Protein AF-A0A7V8XE51-F1 (afdb_monomer_lite)

Structure (mmCIF, N/CA/C/O backbone):
data_AF-A0A7V8XE51-F1
#
_entry.id   AF-A0A7V8XE51-F1
#
loop_
_atom_site.group_PDB
_atom_site.id
_atom_site.type_symbol
_atom_site.label_atom_id
_atom_site.label_alt_id
_atom_site.label_comp_id
_atom_site.label_asym_id
_atom_site.label_entity_id
_atom_site.label_seq_id
_atom_site.pdbx_PDB_ins_code
_atom_site.Cartn_x
_atom_site.Cartn_y
_atom_site.Cartn_z
_atom_site.occupancy
_atom_site.B_iso_or_equiv
_atom_site.auth_seq_id
_atom_site.auth_comp_id
_atom_site.auth_asym_id
_atom_site.auth_atom_id
_atom_site.pdbx_PDB_model_num
ATOM 1 N N . MET A 1 1 ? 18.521 1.126 -18.865 1.00 79.31 1 MET A N 1
ATOM 2 C CA . MET A 1 1 ? 17.747 2.370 -18.693 1.00 79.31 1 MET A CA 1
ATOM 3 C C . MET A 1 1 ? 16.289 1.982 -18.441 1.00 79.31 1 MET A C 1
ATOM 5 O O . MET A 1 1 ? 15.776 1.174 -19.210 1.00 79.31 1 MET A O 1
ATOM 9 N N . LEU A 1 2 ? 15.647 2.447 -17.359 1.00 89.81 2 LEU A N 1
ATOM 10 C CA . LEU A 1 2 ? 14.270 2.072 -16.978 1.00 89.81 2 LEU A CA 1
ATOM 11 C C . LEU A 1 2 ? 13.346 3.297 -17.016 1.00 89.81 2 LEU A C 1
ATOM 13 O O . LEU A 1 2 ? 13.411 4.171 -16.152 1.00 89.81 2 LEU A O 1
ATOM 17 N N . VAL A 1 3 ? 12.428 3.331 -17.981 1.00 94.38 3 VAL A N 1
ATOM 18 C CA . VAL A 1 3 ? 11.468 4.434 -18.116 1.00 94.38 3 VAL A CA 1
ATOM 19 C C . VAL A 1 3 ? 10.255 4.203 -17.217 1.00 94.38 3 VAL A C 1
ATOM 21 O O . VAL A 1 3 ? 9.598 3.164 -17.281 1.00 94.38 3 VAL A O 1
ATOM 24 N N . CYS A 1 4 ? 9.928 5.195 -16.388 1.00 94.44 4 CYS A N 1
ATOM 25 C CA . CYS A 1 4 ? 8.758 5.1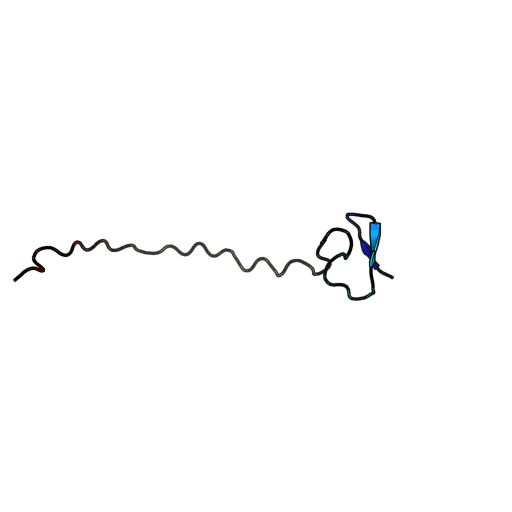46 -15.518 1.00 94.44 4 CYS A CA 1
ATOM 26 C C . CYS A 1 4 ? 7.447 5.187 -16.328 1.00 94.44 4 CYS A C 1
ATOM 28 O O . CYS A 1 4 ? 7.240 6.146 -17.073 1.00 94.44 4 CYS A O 1
ATOM 30 N N . PRO A 1 5 ? 6.505 4.242 -16.144 1.00 92.31 5 PRO A N 1
ATOM 31 C CA . PRO A 1 5 ? 5.227 4.264 -16.859 1.00 92.31 5 PRO A CA 1
ATOM 32 C C . PRO A 1 5 ? 4.284 5.380 -16.379 1.00 92.31 5 PRO A C 1
ATOM 34 O O . PRO A 1 5 ? 3.383 5.765 -17.114 1.00 92.31 5 PRO A O 1
ATOM 37 N N . SER A 1 6 ? 4.486 5.913 -15.167 1.00 94.62 6 SER A N 1
ATOM 38 C CA . SER A 1 6 ? 3.634 6.963 -14.586 1.00 94.62 6 SER A CA 1
ATOM 39 C C . SER A 1 6 ? 4.022 8.369 -15.059 1.00 94.62 6 SER A C 1
ATOM 41 O O . SER A 1 6 ? 3.174 9.139 -15.500 1.00 94.62 6 SER A O 1
ATOM 43 N N . CYS A 1 7 ? 5.315 8.710 -15.013 1.00 96.44 7 CYS A N 1
ATOM 44 C CA . CYS A 1 7 ? 5.794 10.066 -15.318 1.00 96.44 7 CYS A CA 1
ATOM 45 C C . CYS A 1 7 ? 6.799 10.149 -16.478 1.00 96.44 7 CYS A C 1
ATOM 47 O O . CYS A 1 7 ? 7.242 11.246 -16.808 1.00 96.44 7 CYS A O 1
ATOM 49 N N . ARG A 1 8 ? 7.169 9.019 -17.098 1.00 95.81 8 ARG A N 1
ATOM 50 C CA . ARG A 1 8 ? 8.173 8.912 -18.180 1.00 95.81 8 ARG A CA 1
ATOM 51 C C . ARG A 1 8 ? 9.592 9.365 -17.819 1.00 95.81 8 ARG A C 1
ATOM 53 O O . ARG A 1 8 ? 10.418 9.530 -18.707 1.00 95.81 8 ARG A O 1
ATOM 60 N N . HIS A 1 9 ? 9.898 9.526 -16.533 1.00 96.00 9 HIS A N 1
ATOM 61 C CA . HIS A 1 9 ? 11.263 9.788 -16.083 1.00 96.00 9 HIS A CA 1
ATOM 62 C C . HIS A 1 9 ? 12.170 8.588 -16.367 1.00 96.00 9 HIS A C 1
ATOM 64 O O . HIS A 1 9 ? 11.741 7.440 -16.204 1.00 96.00 9 HIS A O 1
ATOM 70 N N . ASP A 1 10 ? 13.412 8.858 -16.753 1.00 96.50 10 ASP A N 1
ATOM 71 C CA . ASP A 1 10 ? 14.429 7.831 -16.920 1.00 96.50 10 ASP A CA 1
ATOM 72 C C . ASP A 1 10 ? 15.092 7.503 -15.579 1.00 96.50 10 ASP A C 1
ATOM 74 O O . ASP A 1 10 ? 15.580 8.392 -14.890 1.00 96.50 10 ASP A O 1
ATOM 78 N N . ASN A 1 11 ? 15.087 6.230 -15.196 1.00 95.19 11 ASN A N 1
ATOM 79 C CA . ASN A 1 11 ? 15.654 5.750 -13.945 1.00 95.19 11 ASN A CA 1
ATOM 80 C C . ASN A 1 11 ? 16.767 4.735 -14.214 1.00 95.19 11 ASN A C 1
ATOM 82 O O . ASN A 1 11 ? 16.791 4.014 -15.220 1.00 95.19 11 ASN A O 1
ATOM 86 N N . ARG A 1 12 ? 17.670 4.626 -13.240 1.00 93.25 12 ARG A N 1
ATOM 87 C CA . ARG A 1 12 ? 18.716 3.602 -13.219 1.00 93.25 12 ARG A CA 1
ATOM 88 C C . ARG A 1 12 ? 18.113 2.197 -13.228 1.00 93.25 12 ARG A C 1
ATOM 90 O O . ARG A 1 12 ? 17.051 1.945 -12.657 1.00 93.25 12 ARG A O 1
ATOM 97 N N . GLU A 1 13 ? 18.817 1.263 -13.860 1.00 87.62 13 GLU A N 1
ATOM 98 C CA . GLU A 1 13 ? 18.429 -0.147 -13.825 1.00 87.62 13 GLU A CA 1
ATOM 99 C C . GLU A 1 13 ? 18.451 -0.659 -12.380 1.00 87.62 13 GLU A C 1
ATOM 101 O O . GLU A 1 13 ? 19.386 -0.391 -11.629 1.00 87.62 13 GLU A O 1
ATOM 106 N N . GLY A 1 14 ? 17.388 -1.353 -11.969 1.00 85.62 14 GLY A N 1
ATOM 107 C CA . GLY A 1 14 ? 17.230 -1.836 -10.594 1.00 85.62 14 GLY A CA 1
ATOM 108 C C . GLY A 1 14 ? 16.657 -0.819 -9.597 1.00 85.62 14 GLY A C 1
ATOM 109 O O . GLY A 1 14 ? 16.539 -1.148 -8.414 1.00 85.62 14 GLY A O 1
ATOM 110 N N . ALA A 1 15 ? 16.261 0.386 -10.031 1.00 90.94 15 ALA A N 1
ATOM 111 C CA . ALA A 1 15 ? 15.542 1.328 -9.174 1.00 90.94 15 ALA A CA 1
ATOM 112 C C . ALA A 1 15 ? 14.246 0.692 -8.632 1.00 90.94 15 ALA A C 1
ATOM 114 O O . ALA A 1 15 ? 13.403 0.219 -9.392 1.00 90.94 15 ALA A O 1
ATOM 115 N N . ARG A 1 16 ? 14.073 0.675 -7.302 1.00 90.69 16 ARG A N 1
ATOM 116 C CA . ARG A 1 16 ? 12.852 0.145 -6.654 1.00 90.69 16 ARG A CA 1
ATOM 117 C C . ARG A 1 16 ? 11.674 1.115 -6.749 1.00 90.69 16 ARG A C 1
ATOM 119 O O . ARG A 1 16 ? 10.526 0.682 -6.794 1.00 90.69 16 ARG A O 1
ATOM 126 N N . PHE A 1 17 ? 11.978 2.409 -6.802 1.00 93.06 17 PHE A N 1
ATOM 127 C CA . PHE A 1 17 ? 11.030 3.510 -6.926 1.00 93.06 17 PHE A CA 1
ATOM 128 C C . PHE A 1 17 ? 11.533 4.499 -7.977 1.00 93.06 17 PHE A C 1
ATOM 130 O O . PHE A 1 17 ? 12.739 4.607 -8.191 1.00 93.06 17 PHE A O 1
ATOM 137 N N . CYS A 1 18 ? 10.622 5.226 -8.615 1.00 95.12 18 CYS A N 1
ATOM 138 C CA . CYS A 1 18 ? 10.978 6.280 -9.553 1.00 95.12 18 CYS A CA 1
ATOM 139 C C . CYS A 1 18 ? 11.535 7.516 -8.829 1.00 95.12 18 CYS A C 1
ATOM 141 O O . CYS A 1 18 ? 10.866 8.062 -7.952 1.00 95.12 18 CYS A O 1
ATOM 143 N N . GLU A 1 19 ? 12.697 8.007 -9.261 1.00 94.56 19 GLU A N 1
ATOM 144 C CA . GLU A 1 19 ? 13.381 9.180 -8.691 1.00 94.56 19 GLU A CA 1
ATOM 145 C C . GLU A 1 19 ? 12.619 10.499 -8.936 1.00 94.56 19 GLU A C 1
ATOM 147 O O . GLU A 1 19 ? 12.782 11.454 -8.185 1.00 94.56 19 GLU A O 1
ATOM 152 N N . GLY A 1 20 ? 11.740 10.545 -9.946 1.00 95.62 20 GLY A N 1
ATOM 153 C CA . GLY A 1 20 ? 10.952 11.738 -10.277 1.00 95.62 20 GLY A CA 1
ATOM 154 C C . GLY A 1 20 ? 9.548 11.798 -9.663 1.00 95.62 20 GLY A C 1
ATOM 155 O O . GLY A 1 20 ? 9.037 12.887 -9.428 1.00 95.62 20 GLY A O 1
ATOM 156 N N . CYS A 1 21 ? 8.886 10.657 -9.432 1.00 95.94 21 CYS A N 1
ATOM 157 C CA . CYS A 1 21 ? 7.485 10.640 -8.965 1.00 95.94 21 CYS A CA 1
ATOM 158 C C . CYS A 1 21 ? 7.176 9.634 -7.848 1.00 95.94 21 CYS A C 1
ATOM 160 O O . CYS A 1 21 ? 6.040 9.576 -7.385 1.00 95.94 21 CYS A O 1
ATOM 162 N N . GLY A 1 22 ? 8.141 8.805 -7.440 1.00 92.50 22 GLY A N 1
ATOM 163 C CA . GLY A 1 22 ? 7.953 7.811 -6.381 1.00 92.50 22 GLY A CA 1
ATOM 164 C C . GLY A 1 22 ? 7.182 6.548 -6.782 1.00 92.50 22 GLY A C 1
ATOM 165 O O . GLY A 1 22 ? 6.920 5.712 -5.921 1.00 92.50 22 GLY A O 1
ATOM 166 N N . PHE A 1 23 ? 6.831 6.362 -8.063 1.00 92.25 23 PHE A N 1
ATOM 167 C CA . PHE A 1 23 ? 6.178 5.133 -8.536 1.00 92.25 23 PHE A CA 1
ATOM 168 C C . PHE A 1 23 ? 7.000 3.889 -8.162 1.00 92.25 23 PHE A C 1
ATOM 170 O O . PHE A 1 23 ? 8.180 3.811 -8.498 1.00 92.25 23 PHE A O 1
ATOM 177 N N . SER A 1 24 ? 6.381 2.920 -7.481 1.00 91.94 24 SER A N 1
ATOM 178 C CA . SER A 1 24 ? 7.034 1.665 -7.094 1.00 91.94 24 SER A CA 1
ATOM 179 C C . SER A 1 24 ? 7.148 0.726 -8.289 1.00 91.94 24 SER A C 1
ATOM 181 O O . SER A 1 24 ? 6.140 0.238 -8.796 1.00 91.94 24 SER A O 1
ATOM 183 N N . PHE A 1 25 ? 8.378 0.421 -8.699 1.00 88.38 25 PHE A N 1
ATOM 184 C CA . PHE A 1 25 ? 8.664 -0.649 -9.659 1.00 88.38 25 PHE A CA 1
ATOM 185 C C . PHE A 1 25 ? 8.665 -2.029 -8.997 1.00 88.38 25 PHE A C 1
ATOM 187 O O . PHE A 1 25 ? 8.526 -3.042 -9.679 1.00 88.38 25 PHE A O 1
ATOM 194 N N . ALA A 1 26 ? 8.797 -2.080 -7.666 1.00 80.19 26 ALA A N 1
ATOM 195 C CA . ALA A 1 26 ? 8.587 -3.307 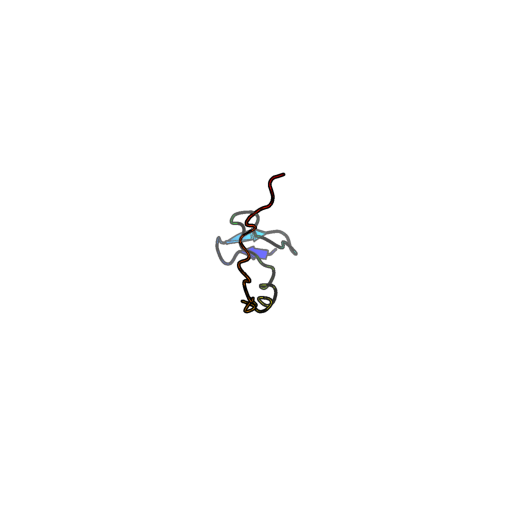-6.919 1.00 80.19 26 ALA A CA 1
ATOM 196 C C . ALA A 1 26 ? 7.109 -3.705 -7.036 1.00 80.19 26 ALA A C 1
ATOM 198 O O . ALA A 1 26 ? 6.224 -2.995 -6.546 1.00 80.19 26 ALA A O 1
ATOM 199 N N . SER A 1 27 ? 6.856 -4.833 -7.706 1.00 66.56 27 SER A N 1
ATOM 200 C CA . SER A 1 27 ? 5.558 -5.499 -7.726 1.00 66.56 27 SER A CA 1
ATOM 201 C C . SER A 1 27 ? 5.062 -5.634 -6.292 1.00 66.56 27 SER A C 1
ATOM 203 O O . SER A 1 27 ? 5.776 -6.175 -5.445 1.00 66.56 27 SER A O 1
ATOM 205 N N . VAL A 1 28 ? 3.871 -5.090 -6.048 1.00 60.19 28 VAL A N 1
ATOM 206 C CA . VAL A 1 28 ? 3.174 -5.036 -4.761 1.00 60.19 28 VAL A CA 1
ATOM 207 C C . VAL A 1 28 ? 3.481 -6.295 -3.941 1.00 60.19 28 VAL A C 1
ATOM 209 O O . VAL A 1 28 ? 3.243 -7.394 -4.452 1.00 60.19 28 VAL A O 1
ATOM 212 N N . PRO A 1 29 ? 4.003 -6.187 -2.701 1.00 58.50 29 PRO A N 1
ATOM 213 C CA . PRO A 1 29 ? 4.084 -7.354 -1.836 1.00 58.50 29 PRO A CA 1
ATOM 214 C C . PRO A 1 29 ? 2.669 -7.910 -1.768 1.00 58.50 29 PRO A C 1
ATOM 216 O O . PRO A 1 29 ? 1.769 -7.155 -1.402 1.00 58.50 29 PRO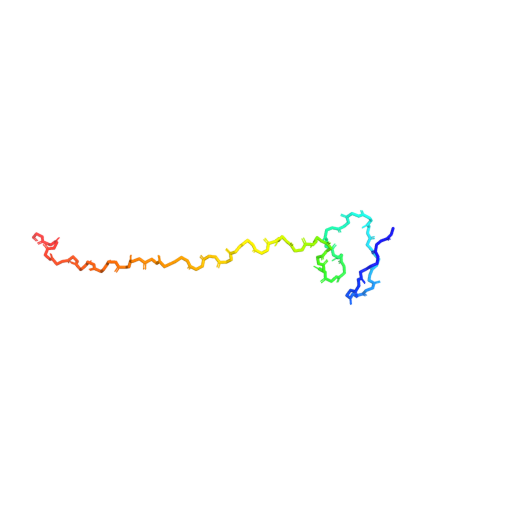 A O 1
ATOM 219 N N . THR A 1 30 ? 2.470 -9.164 -2.205 1.00 59.94 30 THR A N 1
ATOM 220 C CA . THR A 1 30 ? 1.197 -9.898 -2.113 1.00 59.94 30 THR A CA 1
ATOM 221 C C . THR A 1 30 ? 0.518 -9.434 -0.853 1.00 59.94 30 THR A C 1
ATOM 223 O O . THR A 1 30 ? 1.055 -9.707 0.219 1.00 59.94 30 THR A O 1
ATOM 226 N N . ARG A 1 31 ? -0.542 -8.628 -1.009 1.00 62.91 31 ARG A N 1
ATOM 227 C CA . ARG A 1 31 ? -1.175 -7.865 0.066 1.00 62.91 31 ARG A CA 1
ATOM 228 C C . ARG A 1 31 ? -1.469 -8.877 1.156 1.00 62.91 31 ARG A C 1
ATOM 230 O O . ARG A 1 31 ? -2.388 -9.681 1.007 1.00 62.91 31 ARG A O 1
ATOM 237 N N . GLY A 1 32 ? -0.573 -8.960 2.142 1.00 63.84 32 GLY A N 1
ATOM 238 C CA . GLY A 1 32 ? -0.585 -10.031 3.122 1.00 63.84 32 GLY A CA 1
ATOM 239 C C . GLY A 1 32 ? -1.933 -9.902 3.776 1.00 63.84 32 GLY A C 1
ATOM 240 O O . GLY A 1 32 ? -2.191 -8.836 4.325 1.00 63.84 32 GLY A O 1
ATOM 241 N N . LYS A 1 33 ? -2.806 -10.897 3.549 1.00 65.38 33 LYS A N 1
ATOM 242 C CA . LYS A 1 33 ? -4.253 -10.8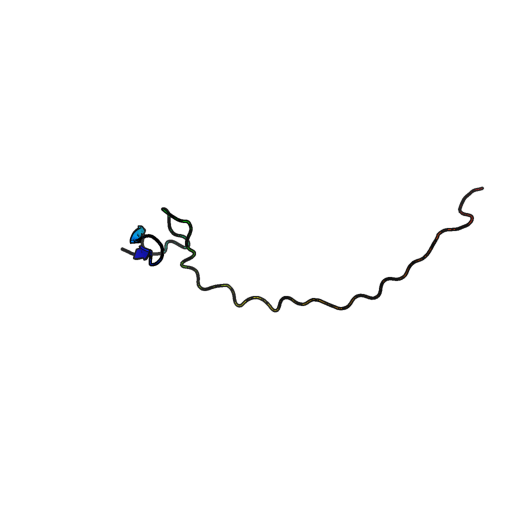40 3.802 1.00 65.38 33 LYS A CA 1
ATOM 243 C C . LYS A 1 33 ? -4.508 -9.905 4.977 1.00 65.38 33 LYS A C 1
ATOM 245 O O . LYS A 1 33 ? -4.092 -10.248 6.083 1.00 65.38 33 LYS A O 1
ATOM 250 N N . GLU A 1 34 ? -5.088 -8.728 4.727 1.00 70.50 34 GLU A N 1
ATOM 251 C CA . GLU A 1 34 ? -5.471 -7.785 5.780 1.00 70.50 34 GLU A CA 1
ATOM 252 C C . GLU A 1 34 ? -6.424 -8.547 6.713 1.00 70.50 34 GLU A C 1
ATOM 254 O O . GLU A 1 34 ? -7.613 -8.698 6.445 1.00 70.50 34 GLU A O 1
ATOM 259 N N . GLN A 1 35 ? -5.875 -9.153 7.766 1.00 72.38 35 GLN A N 1
ATOM 260 C CA . GLN A 1 35 ? -6.620 -10.018 8.664 1.00 72.38 35 GLN A CA 1
ATOM 261 C C . GLN A 1 35 ? -7.236 -9.131 9.733 1.00 72.38 35 GLN A C 1
ATOM 263 O O . GLN A 1 35 ? -6.631 -8.869 10.773 1.00 72.38 35 GLN A O 1
ATOM 268 N N . ARG A 1 36 ? -8.467 -8.682 9.474 1.00 81.12 36 ARG A N 1
ATOM 269 C CA . ARG A 1 36 ? -9.368 -8.199 10.523 1.00 81.12 36 ARG A CA 1
ATOM 270 C C . ARG A 1 36 ? -9.737 -9.389 11.404 1.00 81.12 36 ARG A C 1
ATOM 272 O O . ARG A 1 36 ? -10.692 -10.107 11.129 1.00 81.12 36 ARG A O 1
ATOM 279 N N . ARG A 1 37 ? -8.912 -9.654 12.414 1.00 78.94 37 ARG A N 1
ATOM 280 C CA . ARG A 1 37 ? -9.172 -10.710 13.393 1.00 78.94 37 ARG A CA 1
ATOM 281 C C . ARG A 1 37 ? -10.245 -10.225 14.357 1.00 78.94 37 ARG A C 1
ATOM 283 O O . ARG A 1 37 ? -10.103 -9.157 14.944 1.00 78.94 37 ARG A O 1
ATOM 290 N N . THR A 1 38 ? -11.305 -11.010 14.511 1.00 88.69 38 THR A N 1
ATOM 291 C CA . THR A 1 38 ? -12.314 -10.789 15.546 1.00 88.69 38 THR A CA 1
ATOM 292 C C . THR A 1 38 ? -11.659 -10.969 16.910 1.00 88.69 38 THR A C 1
ATOM 294 O O . THR A 1 38 ? -11.069 -12.014 17.179 1.00 88.69 38 THR A O 1
ATOM 297 N N . VAL A 1 39 ? -11.755 -9.951 17.760 1.00 88.12 39 VAL A N 1
ATOM 298 C CA . VAL A 1 39 ? -11.296 -9.998 19.152 1.00 88.12 39 VAL A CA 1
ATOM 299 C C . VAL A 1 39 ? -12.502 -9.955 20.085 1.00 88.12 39 VAL A C 1
ATOM 301 O O . VAL A 1 39 ? -13.521 -9.353 19.754 1.00 88.12 39 VAL A O 1
ATOM 304 N N . THR A 1 40 ? -12.388 -10.600 21.246 1.00 92.94 40 THR A N 1
ATOM 305 C CA . THR A 1 40 ? -13.385 -10.492 22.320 1.00 92.94 40 THR A CA 1
ATOM 306 C C . THR A 1 40 ? -12.920 -9.413 23.284 1.00 92.94 40 THR A C 1
ATOM 308 O O . THR A 1 40 ? -11.821 -9.511 23.825 1.00 92.94 40 THR A O 1
ATOM 311 N N . VAL A 1 41 ? -13.735 -8.377 23.476 1.00 91.25 41 VAL A N 1
ATOM 312 C CA . VAL A 1 41 ? -13.464 -7.328 24.463 1.00 91.25 41 VAL A CA 1
ATOM 313 C C . VAL A 1 41 ? -14.202 -7.689 25.745 1.00 91.25 41 VAL A C 1
ATOM 315 O O . VAL A 1 41 ? -15.422 -7.834 25.735 1.00 91.25 41 VAL A O 1
ATOM 318 N N . LEU A 1 42 ? -13.455 -7.847 26.835 1.00 93.50 42 LEU A N 1
ATOM 319 C CA . LEU A 1 42 ? -13.999 -7.993 28.180 1.00 93.50 42 LEU A CA 1
ATOM 320 C C . LEU A 1 42 ? -13.899 -6.638 28.882 1.00 93.50 42 LEU A C 1
ATOM 322 O O . LEU A 1 42 ? -12.800 -6.113 29.052 1.00 93.50 42 LEU A O 1
ATOM 326 N N . PHE A 1 43 ? -15.042 -6.082 29.276 1.00 86.12 43 PHE A N 1
ATOM 327 C CA . PHE A 1 43 ? -15.102 -4.890 30.114 1.00 86.12 43 PHE A CA 1
ATOM 328 C C . PHE A 1 43 ? -15.184 -5.326 31.577 1.00 86.12 43 PHE A C 1
ATOM 330 O O . PHE A 1 43 ? -16.122 -6.021 31.961 1.00 86.12 43 PHE A O 1
ATOM 337 N N . CYS A 1 44 ? -14.194 -4.925 32.374 1.00 85.56 44 CYS A N 1
ATOM 338 C CA . CYS A 1 44 ? -14.193 -5.099 33.821 1.00 85.56 44 CYS A CA 1
ATOM 339 C C . CYS A 1 44 ? -14.010 -3.726 34.463 1.00 85.56 44 CYS A C 1
ATOM 341 O O . CYS A 1 44 ? -12.923 -3.154 34.380 1.00 85.56 44 CYS A O 1
ATOM 343 N N . ASP A 1 45 ? -15.052 -3.216 35.113 1.00 90.25 45 ASP A N 1
ATOM 344 C CA . ASP A 1 45 ? -14.919 -2.057 35.989 1.00 90.25 45 ASP A CA 1
ATOM 345 C C . ASP A 1 45 ? -14.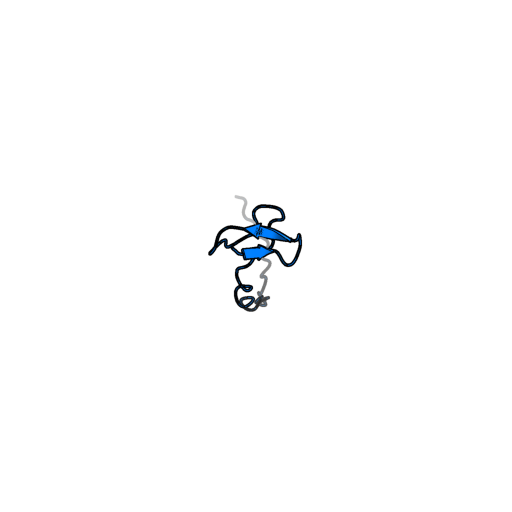326 -2.499 37.331 1.00 90.25 45 ASP A C 1
ATOM 347 O O . ASP A 1 45 ? -14.775 -3.469 37.947 1.00 90.25 45 ASP A O 1
ATOM 351 N N . LEU A 1 46 ? -13.296 -1.789 37.792 1.00 84.44 46 LEU A N 1
ATOM 352 C CA . LEU A 1 46 ? -12.717 -1.987 39.118 1.00 84.44 46 LEU A CA 1
ATOM 353 C C . LEU A 1 46 ? -13.492 -1.134 40.131 1.00 84.44 46 LEU A C 1
ATOM 355 O O . LEU A 1 46 ? -13.235 0.060 40.270 1.00 84.44 46 LEU A O 1
ATOM 359 N N . ALA A 1 47 ? -14.434 -1.746 40.849 1.00 82.38 47 ALA A N 1
ATOM 360 C CA . ALA A 1 47 ? -15.132 -1.117 41.970 1.00 82.38 47 ALA A CA 1
ATOM 361 C C . ALA A 1 47 ? -14.492 -1.521 43.313 1.00 82.38 47 ALA A C 1
ATOM 363 O O . ALA A 1 47 ? -14.143 -2.682 43.511 1.00 82.38 47 ALA A O 1
ATOM 364 N N . GLY A 1 48 ? -14.360 -0.572 44.247 1.00 74.56 48 GLY A N 1
ATOM 365 C CA . GLY A 1 48 ? -13.927 -0.853 45.626 1.00 74.56 48 GLY A CA 1
ATOM 366 C C . GLY A 1 48 ? -12.413 -0.955 45.858 1.00 74.56 48 GLY A C 1
ATOM 367 O O . GLY A 1 48 ? -11.996 -1.542 46.848 1.00 74.56 48 GLY A O 1
ATOM 368 N N . SER A 1 49 ? -11.576 -0.380 44.985 1.00 78.06 49 SER A N 1
ATOM 369 C CA . SER A 1 49 ? -10.104 -0.405 45.120 1.00 78.06 49 SER A CA 1
ATOM 370 C C . SER A 1 49 ? -9.525 0.610 46.129 1.00 78.06 49 SER A C 1
ATOM 372 O O . SER A 1 49 ? -8.326 0.893 46.096 1.00 78.06 49 SER A O 1
ATOM 374 N N . THR A 1 50 ? -10.336 1.195 47.008 1.00 79.81 50 THR A N 1
ATOM 375 C CA . THR A 1 50 ? -9.890 2.199 47.989 1.00 79.81 50 THR A CA 1
ATOM 376 C C . THR A 1 50 ? -10.011 1.655 49.409 1.00 79.81 50 THR A C 1
ATOM 378 O O . THR A 1 50 ? -11.064 1.123 49.760 1.00 79.81 50 THR A O 1
ATOM 381 N N . ALA A 1 51 ? -8.931 1.794 50.186 1.00 70.62 51 ALA A N 1
ATOM 382 C CA . ALA A 1 51 ? -8.848 1.488 51.617 1.00 70.62 51 ALA A CA 1
ATOM 383 C C . ALA A 1 51 ? -9.357 2.646 52.487 1.00 70.62 51 ALA A C 1
ATOM 385 O O . ALA A 1 51 ? -9.277 3.805 52.015 1.00 70.62 51 ALA A O 1
#

Sequence (51 aa):
MLVCPSCRHDNREGARFCEGCGFSFASVPTRGKEQRRTVTVLFCDLAGSTA

Secondary structure (DSSP, 8-state):
-EE-TTT--EE-TT-SB-TTT--B-S-------------PPPP--------

Foldseek 3Di:
DDADPPPRDDDDPPDQADPPPRHGPPDPPPPPP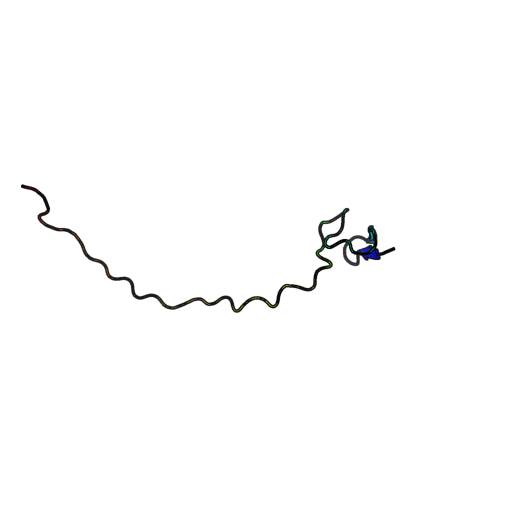PDPDDDDDDDDDDPDPDD

Radius of gyration: 24.62 Å; chains: 1; bounding box: 34×23×70 Å

pLDDT: mean 84.69, std 11.25, range [58.5, 96.5]